Protein AF-A0A834F1D0-F1 (afdb_monomer_lite)

Radius of gyration: 30.93 Å; chains: 1; bounding box: 62×15×100 Å

Secondary structure (DSSP, 8-state):
-HHHHHHHHHHHHHHHHHHHHHHHHHHHHHHHHHHHHHHHHHHHHTS-GGG--HHHHHHHHHHHHHHHHHHHHHHHHHHHHHHHHHHHHHHHHHHHHHHHHHHHHHHHHHHHHHHHHHHHHTTS--

Sequence (126 aa):
MVEWFSLIRNKQVAMRRESELVYIGRTQDLEEQQPSVEQQLRRLMDKPEHLKTEGDRKKEAELMEKLLEIINDRNAIVEGLDEDRLREEEEDEKLNKMMMDFNVKKDKAKKKSRSRLFSWGNKKEG

Organism: Oryzias melastigma (NCBI:txid30732)

pLDDT: mean 90.58, std 11.65, range [42.84, 98.44]

Structure (mmCIF, N/CA/C/O backbone):
data_AF-A0A834F1D0-F1
#
_entry.id   AF-A0A834F1D0-F1
#
loop_
_atom_site.group_PDB
_atom_site.id
_atom_site.type_symbol
_atom_site.label_atom_id
_atom_site.label_alt_id
_atom_site.label_comp_id
_atom_site.label_asym_id
_atom_site.label_entity_id
_atom_site.label_seq_id
_atom_site.pdbx_PDB_ins_code
_atom_site.Cartn_x
_atom_site.Cartn_y
_atom_site.Cartn_z
_atom_site.occupancy
_atom_site.B_iso_or_equiv
_atom_site.auth_seq_id
_atom_site.auth_comp_id
_atom_site.auth_asym_id
_atom_site.auth_atom_id
_atom_site.pdbx_PDB_model_num
ATOM 1 N N . MET A 1 1 ? 25.438 1.904 -26.995 1.00 73.12 1 MET A N 1
ATOM 2 C CA . MET A 1 1 ? 23.971 1.941 -27.204 1.00 73.12 1 MET A CA 1
ATOM 3 C C . MET A 1 1 ? 23.296 0.646 -26.768 1.00 73.12 1 MET A C 1
ATOM 5 O O . MET A 1 1 ? 22.389 0.749 -25.966 1.00 73.12 1 MET A O 1
ATOM 9 N N . VAL A 1 2 ? 23.752 -0.548 -27.181 1.00 78.94 2 VAL A N 1
ATOM 10 C CA . VAL A 1 2 ? 23.264 -1.819 -26.584 1.00 78.94 2 VAL A CA 1
ATOM 11 C C . VAL A 1 2 ? 23.518 -1.847 -25.068 1.00 78.94 2 VAL A C 1
ATOM 13 O O . VAL A 1 2 ? 22.572 -1.988 -24.311 1.00 78.94 2 VAL A O 1
ATOM 16 N N . GLU A 1 3 ? 24.740 -1.522 -24.634 1.00 86.75 3 GLU A N 1
ATOM 17 C CA . GLU A 1 3 ? 25.080 -1.335 -23.207 1.00 86.75 3 GLU A CA 1
ATOM 18 C C . GLU A 1 3 ? 24.206 -0.306 -22.477 1.00 86.75 3 GLU A C 1
ATOM 20 O O . GLU A 1 3 ? 23.936 -0.433 -21.291 1.00 86.75 3 GLU A O 1
ATOM 25 N N . TRP A 1 4 ? 23.736 0.721 -23.189 1.00 89.00 4 TRP A N 1
ATOM 26 C CA . TRP A 1 4 ? 22.892 1.760 -22.599 1.00 89.00 4 TRP A CA 1
ATOM 27 C C . TRP A 1 4 ? 21.462 1.255 -22.362 1.00 89.00 4 TRP A C 1
ATOM 29 O O . TRP A 1 4 ? 20.905 1.514 -21.301 1.00 89.00 4 TRP A O 1
ATOM 39 N N . PHE A 1 5 ? 20.897 0.473 -23.292 1.00 87.62 5 PHE A N 1
ATOM 40 C CA . PHE A 1 5 ? 19.611 -0.205 -23.082 1.00 87.62 5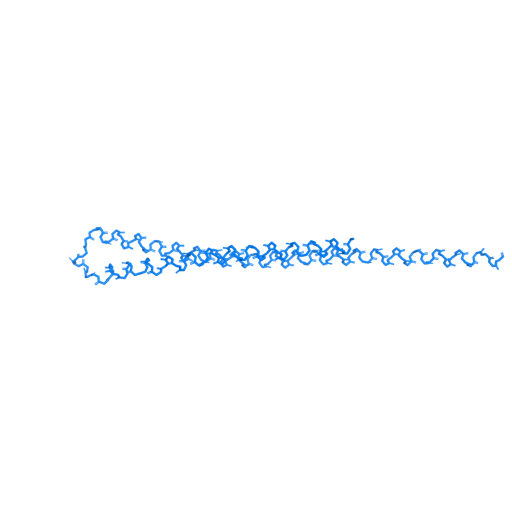 PHE A CA 1
ATOM 41 C C . PHE A 1 5 ? 19.688 -1.220 -21.935 1.00 87.62 5 PHE A C 1
ATOM 43 O O . PHE A 1 5 ? 18.784 -1.264 -21.104 1.00 87.62 5 PHE A O 1
ATOM 50 N N . SER A 1 6 ? 20.780 -1.987 -21.851 1.00 90.19 6 SER A N 1
ATOM 51 C CA . SER A 1 6 ? 21.021 -2.903 -20.730 1.00 90.19 6 SER A CA 1
ATOM 52 C C . SER A 1 6 ? 21.108 -2.155 -19.398 1.00 90.19 6 SER A C 1
ATOM 54 O O . SER A 1 6 ? 20.501 -2.574 -18.418 1.00 90.19 6 SER A O 1
ATOM 56 N N . LEU A 1 7 ? 21.802 -1.012 -19.364 1.00 94.56 7 LEU A N 1
ATOM 57 C CA . LEU A 1 7 ? 21.900 -0.179 -18.166 1.00 94.56 7 LEU A CA 1
ATOM 58 C C . LEU A 1 7 ? 20.537 0.374 -17.731 1.00 94.56 7 LEU A C 1
ATOM 60 O O . LEU A 1 7 ? 20.225 0.340 -16.544 1.00 94.56 7 LEU A O 1
ATOM 64 N N . ILE A 1 8 ? 19.720 0.858 -18.673 1.00 92.50 8 ILE A N 1
ATOM 65 C CA . ILE A 1 8 ? 18.362 1.336 -18.373 1.00 92.50 8 ILE A CA 1
ATOM 66 C C . ILE A 1 8 ? 17.511 0.215 -17.795 1.00 92.50 8 ILE A C 1
ATOM 68 O O . ILE A 1 8 ? 16.894 0.418 -16.754 1.00 92.50 8 ILE A O 1
ATOM 72 N N . ARG A 1 9 ? 17.531 -0.968 -18.417 1.00 91.69 9 ARG A N 1
ATOM 73 C CA . ARG A 1 9 ? 16.795 -2.130 -17.914 1.00 91.69 9 ARG A CA 1
ATOM 74 C C . ARG A 1 9 ? 17.228 -2.489 -16.496 1.00 91.69 9 ARG A C 1
ATOM 76 O O . ARG A 1 9 ? 16.383 -2.660 -15.629 1.00 91.69 9 ARG A O 1
ATOM 83 N N . ASN A 1 10 ? 18.534 -2.553 -16.242 1.00 95.38 10 ASN A N 1
ATOM 84 C CA . ASN A 1 10 ? 19.056 -2.859 -14.910 1.00 95.38 10 ASN A CA 1
ATOM 85 C C . ASN A 1 10 ? 18.627 -1.808 -13.879 1.00 95.38 10 ASN A C 1
ATOM 87 O O . ASN A 1 10 ? 18.253 -2.163 -12.764 1.00 95.38 10 ASN A O 1
ATOM 91 N N . LYS A 1 11 ? 18.635 -0.522 -14.259 1.00 96.38 11 LYS A N 1
ATOM 92 C CA . LYS A 1 11 ? 18.126 0.556 -13.407 1.00 96.38 11 LYS A CA 1
ATOM 93 C C . LYS A 1 11 ? 16.635 0.375 -13.115 1.00 96.38 11 LYS A C 1
ATOM 95 O O . LYS A 1 11 ? 16.249 0.497 -11.962 1.00 96.38 11 LYS A O 1
ATOM 100 N N . GLN A 1 12 ? 15.812 0.088 -14.124 1.00 94.94 12 GLN A N 1
ATOM 101 C CA . GLN A 1 12 ? 14.375 -0.132 -13.936 1.00 94.94 12 GLN A CA 1
ATOM 102 C C . GLN A 1 12 ? 14.119 -1.310 -12.996 1.00 94.94 12 GLN A C 1
ATOM 104 O O . GLN A 1 12 ? 13.403 -1.142 -12.022 1.00 94.94 12 GLN A O 1
ATOM 109 N N . VAL A 1 13 ? 14.780 -2.452 -13.202 1.00 96.06 13 VAL A N 1
ATOM 110 C CA . VAL A 1 13 ? 14.658 -3.618 -12.308 1.00 96.06 13 VAL A CA 1
ATOM 111 C C . VAL A 1 13 ? 15.034 -3.269 -10.865 1.00 96.06 13 VAL A C 1
ATOM 113 O O . VAL A 1 13 ? 14.327 -3.658 -9.940 1.00 96.06 13 VAL A O 1
ATOM 116 N N . ALA A 1 14 ? 16.118 -2.517 -10.658 1.00 97.56 14 ALA A N 1
ATOM 117 C CA . ALA A 1 14 ? 16.526 -2.098 -9.319 1.00 97.56 14 ALA A CA 1
ATOM 118 C C . ALA A 1 14 ? 15.488 -1.177 -8.653 1.00 97.56 14 ALA A C 1
ATOM 120 O O . ALA A 1 14 ? 15.157 -1.388 -7.492 1.00 97.56 14 ALA A O 1
ATOM 121 N N . MET A 1 15 ? 14.949 -0.206 -9.396 1.00 96.44 15 MET A N 1
ATOM 122 C CA . MET A 1 15 ? 13.903 0.701 -8.907 1.00 96.44 15 MET A CA 1
ATOM 123 C C . MET A 1 15 ? 12.617 -0.055 -8.549 1.00 96.44 15 MET A C 1
ATOM 125 O O . MET A 1 15 ? 12.059 0.175 -7.484 1.00 96.44 15 MET A O 1
ATOM 129 N N . ARG A 1 16 ? 12.176 -0.995 -9.397 1.00 96.62 16 ARG A N 1
ATOM 130 C CA . ARG A 1 16 ? 11.000 -1.845 -9.129 1.00 96.62 16 ARG A CA 1
ATOM 131 C C . ARG A 1 16 ? 11.193 -2.641 -7.846 1.00 96.62 16 ARG A C 1
ATOM 133 O O . ARG A 1 16 ? 10.339 -2.643 -6.969 1.00 96.62 16 ARG A O 1
ATOM 140 N N . ARG A 1 17 ? 12.379 -3.239 -7.690 1.00 97.25 17 ARG A N 1
ATOM 141 C CA . ARG A 1 17 ? 12.718 -3.989 -6.482 1.00 97.25 17 ARG A CA 1
ATOM 142 C C . ARG A 1 17 ? 12.725 -3.115 -5.230 1.00 97.25 17 ARG A C 1
ATOM 144 O O . ARG A 1 17 ? 12.306 -3.573 -4.174 1.00 97.25 17 ARG A O 1
ATOM 151 N N . GLU A 1 18 ? 13.217 -1.885 -5.326 1.00 97.25 18 GLU A N 1
ATOM 152 C CA . GLU A 1 18 ? 13.161 -0.922 -4.225 1.00 97.25 18 GLU A CA 1
ATOM 153 C C . GLU A 1 18 ? 11.708 -0.607 -3.841 1.00 97.25 18 GLU A C 1
ATOM 155 O O . GLU A 1 18 ? 11.357 -0.720 -2.668 1.00 97.25 18 GLU A O 1
ATOM 160 N N . SER A 1 19 ? 10.844 -0.315 -4.818 1.00 96.06 19 SER A N 1
ATOM 161 C CA . SER A 1 19 ? 9.412 -0.075 -4.596 1.00 96.06 19 SER A CA 1
ATOM 162 C C . SER A 1 19 ? 8.698 -1.276 -3.964 1.00 96.06 19 SER A C 1
ATOM 164 O O . SER A 1 19 ? 7.990 -1.109 -2.972 1.00 96.06 19 SER A O 1
ATOM 166 N N . GLU A 1 20 ? 8.939 -2.496 -4.459 1.00 96.25 20 GLU A N 1
ATOM 167 C CA . GLU A 1 20 ? 8.417 -3.734 -3.859 1.00 96.25 20 GLU A CA 1
ATOM 168 C C . GLU A 1 20 ? 8.813 -3.861 -2.383 1.00 96.25 20 GLU A C 1
ATOM 170 O O . GLU A 1 20 ? 7.987 -4.196 -1.535 1.00 96.25 20 GLU A O 1
ATOM 175 N N . LEU A 1 21 ? 10.082 -3.589 -2.058 1.00 98.06 21 LEU A N 1
ATOM 176 C CA . LEU A 1 21 ? 10.577 -3.668 -0.684 1.00 98.06 21 LEU A CA 1
ATOM 177 C C . LEU A 1 21 ? 9.911 -2.631 0.225 1.00 98.06 21 LEU A C 1
ATOM 179 O O . LEU A 1 21 ? 9.619 -2.947 1.378 1.00 98.06 21 LEU A O 1
ATOM 183 N N . VAL A 1 22 ? 9.628 -1.429 -0.284 1.00 97.62 22 VAL A N 1
ATOM 184 C CA . VAL A 1 22 ? 8.876 -0.404 0.456 1.00 97.62 22 VAL A CA 1
ATOM 185 C C . VAL A 1 22 ? 7.455 -0.886 0.758 1.00 97.62 22 VAL A C 1
ATOM 187 O O . VAL A 1 22 ? 7.009 -0.779 1.901 1.00 97.62 22 VAL A O 1
ATOM 190 N N . TYR A 1 23 ? 6.758 -1.467 -0.223 1.00 97.75 23 TYR A N 1
ATOM 191 C CA . TYR A 1 23 ? 5.418 -2.023 -0.008 1.00 97.75 23 TYR A CA 1
ATOM 192 C C . TYR A 1 23 ? 5.413 -3.187 0.987 1.00 97.75 23 TYR A C 1
ATOM 194 O O . TYR A 1 23 ? 4.530 -3.254 1.846 1.00 97.75 23 TYR A O 1
ATOM 202 N N . ILE A 1 24 ? 6.408 -4.076 0.918 1.00 97.88 24 ILE A N 1
ATOM 203 C CA . ILE A 1 24 ? 6.573 -5.169 1.884 1.00 97.88 24 ILE A CA 1
ATOM 204 C C . ILE A 1 24 ? 6.774 -4.611 3.293 1.00 97.88 24 ILE A C 1
ATOM 206 O O . ILE A 1 24 ? 6.079 -5.047 4.207 1.00 97.88 24 ILE A O 1
ATOM 210 N N . GLY A 1 25 ? 7.669 -3.633 3.467 1.00 98.19 25 GLY A N 1
ATOM 211 C CA . GLY A 1 25 ? 7.903 -3.001 4.768 1.00 98.19 25 GLY A CA 1
ATOM 212 C C . GLY A 1 25 ? 6.627 -2.383 5.339 1.00 98.19 25 GLY A C 1
ATOM 213 O O . GLY A 1 25 ? 6.238 -2.694 6.460 1.00 98.19 25 GLY A O 1
ATOM 214 N N . ARG A 1 26 ? 5.893 -1.611 4.527 1.00 97.88 26 ARG A N 1
ATOM 215 C CA . ARG A 1 26 ? 4.615 -1.020 4.954 1.00 97.88 26 ARG A CA 1
ATOM 216 C C . ARG A 1 26 ? 3.572 -2.084 5.315 1.00 97.88 26 ARG A C 1
ATOM 218 O O . ARG A 1 26 ? 2.826 -1.911 6.273 1.00 97.88 26 ARG A O 1
ATOM 225 N N . THR A 1 27 ? 3.516 -3.185 4.568 1.00 98.06 27 THR A N 1
ATOM 226 C CA . THR A 1 27 ? 2.598 -4.296 4.860 1.00 98.06 27 THR A CA 1
ATOM 227 C C . THR A 1 27 ? 2.951 -4.968 6.185 1.00 98.06 27 THR A C 1
ATOM 229 O O . THR A 1 27 ? 2.054 -5.228 6.982 1.00 98.06 27 THR A O 1
ATOM 232 N N . GLN A 1 28 ? 4.241 -5.188 6.456 1.00 98.25 28 GLN A N 1
ATOM 233 C CA . GLN A 1 28 ? 4.720 -5.734 7.729 1.00 98.25 28 GLN A CA 1
ATOM 234 C C . GLN A 1 28 ? 4.357 -4.825 8.908 1.00 98.25 28 GLN A C 1
ATOM 236 O O . GLN A 1 28 ? 3.831 -5.318 9.902 1.00 98.25 28 GLN A O 1
ATOM 241 N N . ASP A 1 29 ? 4.542 -3.509 8.774 1.00 98.19 29 ASP A N 1
ATOM 242 C CA . ASP A 1 29 ? 4.175 -2.543 9.817 1.00 98.19 29 ASP A CA 1
ATOM 243 C C . ASP A 1 29 ? 2.670 -2.589 10.143 1.00 98.19 29 ASP A C 1
ATOM 245 O O . ASP A 1 29 ? 2.262 -2.469 11.302 1.00 98.19 29 ASP A O 1
ATOM 249 N N . LEU A 1 30 ? 1.822 -2.761 9.124 1.00 98.38 30 LEU A N 1
ATOM 250 C CA . LEU A 1 30 ? 0.370 -2.887 9.281 1.00 98.38 30 LEU A CA 1
ATOM 251 C C . LEU A 1 30 ? -0.015 -4.226 9.930 1.00 98.38 30 LEU A C 1
ATOM 253 O O . LEU A 1 30 ? -0.844 -4.263 10.843 1.00 98.38 30 LEU A O 1
ATOM 257 N N . GLU A 1 31 ? 0.611 -5.320 9.494 1.00 97.12 31 GLU A N 1
ATOM 258 C CA . GLU A 1 31 ? 0.409 -6.665 10.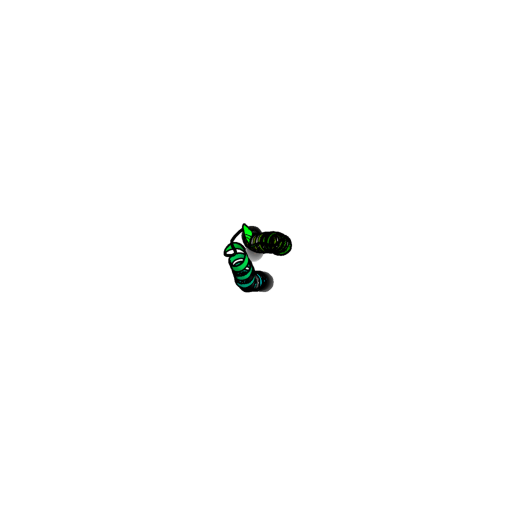044 1.00 97.12 31 GLU A CA 1
ATOM 259 C C . GLU A 1 31 ? 0.904 -6.795 11.489 1.00 97.12 31 GLU A C 1
ATOM 261 O O . GLU A 1 31 ? 0.317 -7.547 12.261 1.00 97.12 31 GLU A O 1
ATOM 266 N N . GLU A 1 32 ? 1.926 -6.041 11.896 1.00 97.81 32 GLU A N 1
ATOM 267 C CA . GLU A 1 32 ? 2.387 -5.991 13.287 1.00 97.81 32 GLU A CA 1
ATOM 268 C C . GLU A 1 32 ? 1.419 -5.201 14.186 1.00 97.81 32 GLU A C 1
ATOM 270 O O . GLU A 1 32 ? 1.182 -5.562 15.343 1.00 97.81 32 GLU A O 1
ATOM 275 N N . GLN A 1 33 ? 0.797 -4.143 13.656 1.00 97.38 33 GLN A N 1
ATOM 276 C CA . GLN A 1 33 ? -0.183 -3.341 14.394 1.00 97.38 33 GLN A CA 1
ATOM 277 C C . GLN A 1 33 ? -1.521 -4.064 14.595 1.00 97.38 33 GLN A C 1
ATOM 279 O O . GLN A 1 33 ? -2.148 -3.915 15.653 1.00 97.38 33 GLN A O 1
ATOM 284 N N . GLN A 1 34 ? -1.962 -4.839 13.601 1.00 98.12 34 GLN A N 1
ATOM 285 C CA . GLN A 1 34 ? -3.285 -5.464 13.565 1.00 98.12 34 GLN A CA 1
ATOM 286 C C . GLN A 1 34 ? -3.591 -6.339 14.807 1.00 98.12 34 GLN A C 1
ATOM 288 O O . GLN A 1 34 ? -4.618 -6.090 15.445 1.00 98.12 34 GLN A O 1
ATOM 293 N N . PRO A 1 35 ? -2.719 -7.269 15.258 1.00 98.06 35 PRO A N 1
ATOM 294 C CA . PRO A 1 35 ? -2.982 -8.112 16.427 1.00 98.06 35 PRO A CA 1
ATOM 295 C C . PRO A 1 35 ? -3.220 -7.325 17.717 1.00 98.06 35 PRO A C 1
ATOM 297 O O . PRO A 1 35 ? -4.052 -7.711 18.537 1.00 98.06 35 PRO A O 1
ATOM 300 N N . SER A 1 36 ? -2.509 -6.209 17.909 1.00 97.75 36 SER A N 1
ATOM 301 C CA . SER A 1 36 ? -2.673 -5.362 19.096 1.00 97.75 36 SER A CA 1
ATOM 302 C C . SER A 1 36 ? -4.040 -4.676 19.114 1.00 97.75 36 SER A C 1
ATOM 304 O O . SER A 1 36 ? -4.693 -4.617 20.161 1.00 97.75 36 SER A O 1
ATOM 306 N N . VAL A 1 37 ? -4.499 -4.192 17.955 1.00 98.31 37 VAL A N 1
ATOM 307 C CA . VAL A 1 37 ? -5.825 -3.578 17.793 1.00 98.31 37 VAL A CA 1
ATOM 308 C C . VAL A 1 37 ? -6.920 -4.625 17.991 1.00 98.31 37 VAL A C 1
ATOM 310 O O . VAL A 1 37 ? -7.823 -4.420 18.804 1.00 98.31 37 VAL A O 1
ATOM 313 N N . GLU A 1 38 ? -6.802 -5.778 17.332 1.00 98.19 38 GLU A N 1
ATOM 314 C CA . GLU A 1 38 ? -7.764 -6.880 17.439 1.00 98.19 38 GLU A CA 1
ATOM 315 C C . GLU A 1 38 ? -7.865 -7.431 18.863 1.00 98.19 38 GLU A C 1
ATOM 317 O O . GLU A 1 38 ? -8.965 -7.687 19.355 1.00 98.19 38 GLU A O 1
ATOM 322 N N . GLN A 1 39 ? -6.737 -7.591 19.563 1.00 98.25 39 GLN A N 1
ATOM 323 C CA . GLN A 1 39 ? -6.741 -8.088 20.935 1.00 98.25 39 GLN A CA 1
ATOM 324 C C . GLN A 1 39 ? -7.430 -7.104 21.888 1.00 98.25 39 GLN A C 1
ATOM 326 O O . GLN A 1 39 ? -8.186 -7.527 22.764 1.00 98.25 39 GLN A O 1
ATOM 331 N N . GLN A 1 40 ? -7.182 -5.800 21.738 1.00 97.81 40 GLN A N 1
ATOM 332 C CA . GLN A 1 40 ? -7.863 -4.777 22.535 1.00 97.81 40 GLN A CA 1
ATOM 333 C C . GLN A 1 40 ? -9.364 -4.750 22.244 1.00 97.81 40 GLN A C 1
ATOM 335 O O . GLN A 1 40 ? -10.161 -4.717 23.182 1.00 97.81 40 GLN A O 1
ATOM 340 N N . LEU A 1 41 ? -9.742 -4.827 20.966 1.00 98.12 41 LEU A N 1
ATOM 341 C CA . LEU A 1 41 ? -11.138 -4.861 20.547 1.00 98.12 41 LEU A CA 1
ATOM 342 C C . LEU A 1 41 ? -11.853 -6.089 21.123 1.00 98.12 41 LEU A C 1
ATOM 344 O O . LEU A 1 41 ? -12.904 -5.949 21.743 1.00 98.12 41 LEU A O 1
ATOM 348 N N . ARG A 1 42 ? -11.242 -7.277 21.025 1.00 98.00 42 ARG A N 1
ATOM 349 C CA . ARG A 1 42 ? -11.805 -8.522 21.567 1.00 98.00 42 ARG A CA 1
ATOM 350 C C . ARG A 1 42 ? -12.043 -8.439 23.075 1.00 98.00 42 ARG A C 1
ATOM 352 O O . ARG A 1 42 ? -13.116 -8.804 23.531 1.00 98.00 42 ARG A O 1
ATOM 359 N N . ARG A 1 43 ? -11.100 -7.876 23.843 1.00 96.94 43 ARG A N 1
ATOM 360 C CA . ARG A 1 43 ? -11.273 -7.671 25.297 1.00 96.94 43 ARG A CA 1
ATOM 361 C C . ARG A 1 43 ? -12.482 -6.793 25.631 1.00 96.94 43 ARG A C 1
ATOM 363 O O . ARG A 1 43 ? -13.140 -7.039 26.638 1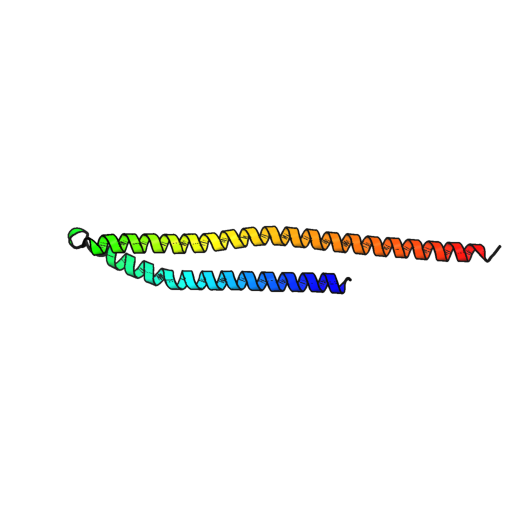.00 96.94 43 ARG A O 1
ATOM 370 N N . LEU A 1 44 ? -12.752 -5.763 24.826 1.00 96.94 44 LEU A N 1
ATOM 371 C CA . LEU A 1 44 ? -13.928 -4.909 25.009 1.00 96.94 44 LEU A CA 1
ATOM 372 C C . LEU A 1 44 ? -15.209 -5.636 24.603 1.00 96.94 44 LEU A C 1
ATOM 374 O O . LEU A 1 44 ? -16.189 -5.571 25.336 1.00 96.94 44 LEU A O 1
ATOM 378 N N . MET A 1 45 ? -15.192 -6.370 23.490 1.00 95.25 45 MET A N 1
ATOM 379 C CA . MET A 1 45 ? -16.342 -7.145 23.017 1.00 95.25 45 MET A CA 1
ATOM 380 C C . MET A 1 45 ? -16.728 -8.292 23.961 1.00 95.25 45 MET A C 1
ATOM 382 O O . MET A 1 45 ? -17.912 -8.572 24.116 1.00 95.25 45 MET A O 1
ATOM 386 N N . ASP A 1 46 ? -15.756 -8.912 24.636 1.00 96.94 46 ASP A N 1
ATOM 387 C CA . ASP A 1 46 ? -15.992 -9.975 25.624 1.00 96.94 46 ASP A CA 1
ATOM 388 C C . ASP A 1 46 ? -16.669 -9.449 26.908 1.00 96.94 46 ASP A C 1
ATOM 390 O O . ASP A 1 46 ? -17.201 -10.224 27.709 1.00 96.94 46 ASP A O 1
ATOM 394 N N . LYS A 1 47 ? -16.670 -8.126 27.131 1.00 96.00 47 LYS A N 1
ATOM 395 C CA . LYS A 1 47 ? -17.326 -7.500 28.282 1.00 96.00 47 LYS A CA 1
ATOM 396 C C . LYS A 1 47 ? -18.849 -7.459 28.065 1.00 96.00 47 LYS A C 1
ATOM 398 O O . LYS A 1 47 ? -19.299 -6.865 27.087 1.00 96.00 47 LYS A O 1
ATOM 403 N N . PRO A 1 48 ? -19.671 -7.998 28.988 1.00 96.56 48 PRO A N 1
ATOM 404 C CA . PRO A 1 48 ? -21.128 -7.949 28.868 1.00 96.56 48 PRO A CA 1
ATOM 405 C C . PRO A 1 48 ? -21.669 -6.521 28.723 1.00 96.56 48 PRO A C 1
ATOM 407 O O . PRO A 1 48 ? -21.229 -5.618 29.434 1.00 96.56 48 PRO A O 1
ATOM 410 N N . GLU A 1 49 ? -22.683 -6.322 27.876 1.00 94.44 49 GLU A N 1
ATOM 411 C CA . GLU A 1 49 ? -23.153 -4.972 27.514 1.00 94.44 49 GLU A CA 1
ATOM 412 C C . GLU A 1 49 ? -23.640 -4.120 28.687 1.00 94.44 49 GLU A C 1
ATOM 414 O O . GLU A 1 49 ? -23.380 -2.919 28.749 1.00 94.44 49 GLU A O 1
ATOM 419 N N . HIS A 1 50 ? -24.287 -4.749 29.667 1.00 95.00 50 HIS A N 1
ATOM 420 C CA . HIS A 1 50 ? -24.749 -4.074 30.881 1.00 95.00 50 HIS A CA 1
ATOM 421 C C . HIS A 1 50 ? -23.598 -3.600 31.787 1.00 95.00 50 HIS A C 1
ATOM 423 O O . HIS A 1 50 ? -23.819 -2.776 32.670 1.00 95.00 50 HIS A O 1
ATOM 429 N N . LEU A 1 51 ? -22.377 -4.106 31.578 1.00 96.62 51 LEU A N 1
ATOM 430 C CA . LEU A 1 51 ? -21.167 -3.685 32.285 1.00 96.62 51 LEU A CA 1
ATOM 431 C C . LEU A 1 51 ? -20.331 -2.688 31.469 1.00 96.62 51 LEU A C 1
ATOM 433 O O . LEU A 1 51 ? -19.389 -2.107 32.017 1.00 96.62 51 LEU A O 1
ATOM 437 N N . LYS A 1 52 ? -20.628 -2.490 30.176 1.00 97.12 52 LYS A N 1
ATOM 438 C CA . LYS A 1 52 ? -19.892 -1.547 29.326 1.00 97.12 52 LYS A CA 1
ATOM 439 C C . LYS A 1 52 ? -20.227 -0.104 29.690 1.00 97.12 52 LYS A C 1
ATOM 441 O O . LYS A 1 52 ? -21.387 0.322 29.707 1.00 97.12 52 LYS A O 1
ATOM 446 N N . THR A 1 53 ? -19.174 0.663 29.931 1.00 97.50 53 THR A N 1
ATOM 447 C CA . THR A 1 53 ? -19.238 2.112 30.096 1.00 97.50 53 THR A CA 1
ATOM 448 C C . THR A 1 53 ? -19.391 2.794 28.735 1.00 97.50 53 THR A C 1
ATOM 450 O O . THR A 1 53 ? -19.187 2.188 27.682 1.00 97.50 53 THR A O 1
ATOM 453 N N . GLU A 1 54 ? -19.746 4.078 28.732 1.00 96.88 54 GLU A N 1
ATOM 454 C CA . GLU A 1 54 ? -19.723 4.883 27.504 1.00 96.88 54 GLU A CA 1
ATOM 455 C C . GLU A 1 54 ? -18.308 4.973 26.907 1.00 96.88 54 GLU A C 1
ATOM 457 O O . GLU A 1 54 ? -18.145 4.895 25.692 1.00 96.88 54 GLU A O 1
ATOM 462 N N . GLY A 1 55 ? -17.281 5.038 27.763 1.00 97.69 55 GLY A N 1
ATOM 463 C CA . GLY A 1 55 ? -15.881 5.002 27.342 1.00 97.69 55 GLY A CA 1
ATOM 464 C C . GLY A 1 55 ? -15.505 3.697 26.639 1.00 97.69 55 GLY A C 1
ATOM 465 O O . GLY A 1 55 ? -14.833 3.745 25.613 1.00 97.69 55 GLY A O 1
ATOM 466 N N . ASP A 1 56 ? -15.993 2.552 27.130 1.00 97.62 56 ASP A N 1
ATOM 467 C CA . ASP A 1 56 ? -15.769 1.250 26.483 1.00 97.62 56 ASP A CA 1
ATOM 468 C C . ASP A 1 56 ? -16.371 1.230 25.073 1.00 97.62 56 ASP A C 1
ATOM 470 O O . ASP A 1 56 ? -15.689 0.861 24.122 1.00 97.62 56 ASP A O 1
ATOM 474 N N . ARG A 1 57 ? -17.620 1.696 24.926 1.00 97.12 57 ARG A N 1
ATOM 475 C CA . ARG A 1 57 ? -18.312 1.772 23.626 1.00 97.12 57 ARG A CA 1
ATOM 476 C C . ARG A 1 57 ? -17.601 2.701 22.647 1.00 97.12 57 ARG A C 1
ATOM 478 O O . ARG A 1 57 ? -17.434 2.356 21.480 1.00 97.12 57 ARG A O 1
ATOM 485 N N . LYS A 1 58 ? -17.151 3.866 23.120 1.00 98.06 58 LYS A N 1
ATOM 486 C CA . LYS A 1 58 ? -16.364 4.790 22.300 1.00 98.06 58 LYS A CA 1
ATOM 487 C C . LYS A 1 58 ? -15.052 4.142 21.859 1.00 98.06 58 LYS A C 1
ATOM 489 O O . LYS A 1 58 ? -14.695 4.222 20.688 1.00 98.06 58 LYS A O 1
ATOM 494 N N . LYS A 1 59 ? -14.356 3.468 22.779 1.00 98.12 59 LYS A N 1
ATOM 495 C CA . LYS A 1 59 ? -13.077 2.833 22.468 1.00 98.12 59 LYS A CA 1
ATOM 496 C C . LYS A 1 59 ? -13.223 1.665 21.494 1.00 98.12 59 LYS A C 1
ATOM 498 O O . LYS A 1 59 ? -12.366 1.484 20.637 1.00 98.12 59 LYS A O 1
ATOM 503 N N . GLU A 1 60 ? -14.306 0.904 21.611 1.00 97.81 60 GLU A N 1
ATOM 504 C CA . GLU A 1 60 ? -14.670 -0.160 20.675 1.00 97.81 60 GLU A CA 1
ATOM 505 C C . GLU A 1 60 ? -14.854 0.391 19.254 1.00 97.81 60 GLU A C 1
ATOM 507 O O . GLU A 1 60 ? -14.261 -0.141 18.317 1.00 97.81 60 GLU A O 1
ATOM 512 N N . ALA A 1 61 ? -15.580 1.506 19.101 1.00 97.75 61 ALA A N 1
ATOM 513 C CA . ALA A 1 61 ? -15.756 2.171 17.809 1.00 97.75 61 ALA A CA 1
ATOM 514 C C . ALA A 1 61 ? -14.425 2.670 17.215 1.00 97.75 61 ALA A C 1
ATOM 516 O O . ALA A 1 61 ? -14.144 2.401 16.051 1.00 97.75 61 ALA A O 1
ATOM 517 N N . GLU A 1 62 ? -13.576 3.320 18.021 1.00 98.38 62 GLU A N 1
ATOM 518 C CA . GLU A 1 62 ? -12.244 3.780 17.588 1.00 98.38 62 GLU A CA 1
ATOM 519 C C . GLU A 1 62 ? -11.344 2.620 17.130 1.00 98.38 62 G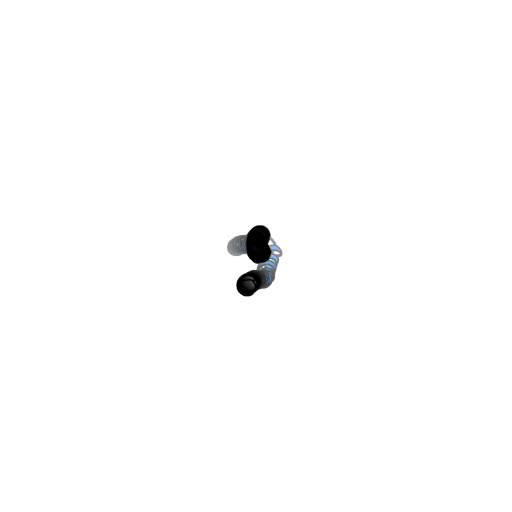LU A C 1
ATOM 521 O O . GLU A 1 62 ? -10.622 2.729 16.141 1.00 98.38 62 GLU A O 1
ATOM 526 N N . LEU A 1 63 ? -11.351 1.500 17.860 1.00 98.44 63 LEU A N 1
ATOM 527 C CA . LEU A 1 63 ? -10.549 0.324 17.510 1.00 98.44 63 LEU A CA 1
ATOM 528 C C . LEU A 1 63 ? -11.078 -0.370 16.252 1.00 98.44 63 LEU A C 1
ATOM 530 O O . LEU A 1 63 ? -10.276 -0.848 15.452 1.00 98.44 63 LEU A O 1
ATOM 534 N N . MET A 1 64 ? -12.399 -0.405 16.063 1.00 98.06 64 MET A N 1
ATOM 535 C CA . MET A 1 64 ? -13.014 -0.924 14.842 1.00 98.06 64 MET A CA 1
ATOM 536 C C . MET A 1 64 ? -12.639 -0.069 13.628 1.00 98.06 64 MET A C 1
ATOM 538 O O . MET A 1 64 ? -12.232 -0.608 12.602 1.00 98.06 64 MET A O 1
ATOM 542 N N . GLU A 1 65 ? -12.729 1.256 13.750 1.00 98.44 65 GLU A N 1
ATOM 543 C CA . GLU A 1 65 ? -12.325 2.188 12.693 1.00 98.44 65 GLU A CA 1
ATOM 544 C C . GLU A 1 65 ? -10.845 2.018 12.341 1.00 98.44 65 GLU A C 1
ATOM 546 O O . GLU A 1 65 ? -10.508 1.861 11.170 1.00 98.44 65 GLU A O 1
ATOM 551 N N . LYS A 1 66 ? -9.971 1.918 13.349 1.00 98.25 66 LYS A N 1
ATOM 552 C CA . LYS A 1 66 ? -8.545 1.652 13.130 1.00 98.25 66 LYS A CA 1
ATOM 553 C C . LYS A 1 66 ? -8.289 0.308 12.439 1.00 98.25 66 LYS A C 1
ATOM 555 O O . LYS A 1 66 ? -7.395 0.206 11.604 1.00 98.25 66 LYS A O 1
ATOM 560 N N . LEU A 1 67 ? -9.038 -0.742 12.781 1.00 98.25 67 LEU A N 1
ATOM 561 C CA . LEU A 1 67 ? -8.907 -2.037 12.107 1.00 98.25 67 LEU A CA 1
ATOM 562 C C . LEU A 1 67 ? -9.314 -1.937 10.629 1.00 98.25 67 LEU A C 1
ATOM 564 O O . LEU A 1 67 ? -8.629 -2.492 9.772 1.00 98.25 67 LEU A O 1
ATOM 568 N N . LEU A 1 68 ? -10.390 -1.206 10.325 1.00 98.31 68 LEU A N 1
ATOM 569 C CA . LEU A 1 68 ? -10.805 -0.938 8.946 1.00 98.31 68 LEU A CA 1
ATOM 570 C C . LEU A 1 68 ? -9.758 -0.122 8.183 1.00 98.31 68 LEU A C 1
ATOM 572 O O . LEU A 1 68 ? -9.475 -0.444 7.034 1.00 98.31 68 LEU A O 1
ATOM 576 N N . GLU A 1 69 ? -9.160 0.888 8.813 1.00 98.38 69 GLU A N 1
ATOM 577 C CA . GLU A 1 69 ? -8.058 1.666 8.238 1.00 98.38 69 GLU A CA 1
ATOM 578 C C . GLU A 1 69 ? -6.878 0.759 7.868 1.00 98.38 69 GLU A C 1
ATOM 580 O O . GLU A 1 69 ? -6.433 0.789 6.727 1.00 98.38 69 GLU A O 1
ATOM 585 N N . ILE A 1 70 ? -6.442 -0.125 8.774 1.00 98.31 70 ILE A N 1
ATOM 586 C CA . ILE A 1 70 ? -5.360 -1.087 8.503 1.00 98.31 70 ILE A CA 1
ATOM 587 C C . ILE A 1 70 ? -5.694 -1.983 7.303 1.00 98.31 70 ILE A C 1
ATOM 589 O O . ILE A 1 70 ? -4.844 -2.214 6.442 1.00 98.31 70 ILE A O 1
ATOM 593 N N . ILE A 1 71 ? -6.924 -2.499 7.235 1.00 97.69 71 ILE A N 1
ATOM 594 C CA . ILE A 1 71 ? -7.366 -3.356 6.127 1.00 97.69 71 ILE A CA 1
ATOM 595 C C . ILE A 1 71 ? -7.381 -2.573 4.808 1.00 97.69 71 ILE A C 1
ATOM 597 O O . ILE A 1 71 ? -6.893 -3.074 3.797 1.00 97.69 71 ILE A O 1
ATOM 601 N N . ASN A 1 72 ? -7.901 -1.346 4.815 1.00 98.25 72 ASN A N 1
ATOM 602 C CA . ASN A 1 72 ? -7.950 -0.491 3.631 1.00 98.25 72 ASN A CA 1
ATOM 603 C C . ASN A 1 72 ? -6.549 -0.102 3.153 1.00 98.25 72 ASN A C 1
ATOM 605 O O . ASN A 1 72 ? -6.284 -0.153 1.956 1.00 98.25 72 ASN A O 1
ATOM 609 N N . ASP A 1 73 ? -5.637 0.213 4.069 1.00 98.44 73 ASP A N 1
ATOM 610 C CA . ASP A 1 73 ? -4.244 0.514 3.749 1.00 98.44 73 ASP A CA 1
ATOM 611 C C . ASP A 1 73 ? -3.532 -0.692 3.123 1.00 98.44 73 ASP A C 1
ATOM 613 O O . ASP A 1 73 ? -2.792 -0.535 2.151 1.00 98.44 73 ASP A O 1
ATOM 617 N N . ARG A 1 74 ? -3.783 -1.911 3.623 1.00 98.19 74 ARG A N 1
ATOM 618 C CA . ARG A 1 74 ? -3.270 -3.143 2.999 1.00 98.19 74 ARG A CA 1
ATOM 619 C C . ARG A 1 74 ? -3.875 -3.365 1.613 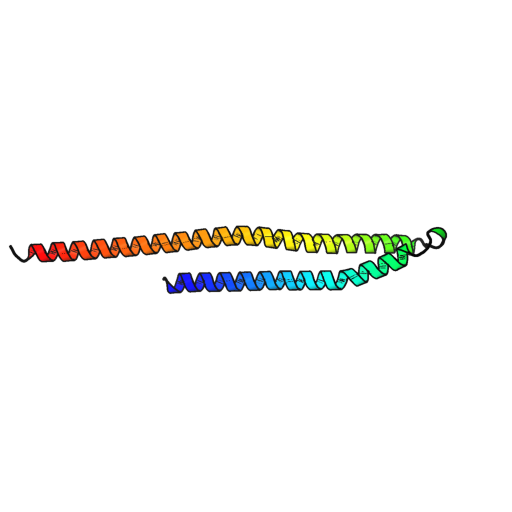1.00 98.19 74 ARG A C 1
ATOM 621 O O . ARG A 1 74 ? -3.140 -3.719 0.697 1.00 98.19 74 ARG A O 1
ATOM 628 N N . ASN A 1 75 ? -5.172 -3.114 1.435 1.00 98.12 75 ASN A N 1
ATOM 629 C CA . ASN A 1 75 ? -5.814 -3.192 0.119 1.00 98.12 75 ASN A CA 1
ATOM 630 C C . ASN A 1 75 ? -5.215 -2.180 -0.866 1.00 98.12 75 ASN A C 1
ATOM 632 O O . ASN A 1 75 ? -4.907 -2.553 -1.992 1.00 98.12 75 ASN A O 1
ATOM 636 N N . ALA A 1 76 ? -4.957 -0.944 -0.434 1.00 98.12 76 ALA A N 1
ATOM 637 C CA . ALA A 1 76 ? -4.332 0.079 -1.271 1.00 98.12 76 ALA A CA 1
ATOM 638 C C . ALA A 1 76 ? -2.916 -0.319 -1.731 1.00 98.12 76 ALA A C 1
ATOM 640 O O . ALA A 1 76 ? -2.503 0.024 -2.836 1.00 98.12 76 ALA A O 1
ATOM 641 N N . ILE A 1 77 ? -2.168 -1.070 -0.911 1.00 98.00 77 ILE A N 1
ATOM 642 C CA . ILE A 1 77 ? -0.873 -1.639 -1.319 1.00 98.00 77 ILE A CA 1
ATOM 643 C C . ILE A 1 77 ? -1.062 -2.691 -2.418 1.00 98.00 77 ILE A C 1
ATOM 645 O O . ILE A 1 77 ? -0.310 -2.688 -3.391 1.00 98.00 77 ILE A O 1
ATOM 649 N N . VAL A 1 78 ? -2.053 -3.578 -2.280 1.00 97.50 78 VAL A N 1
ATOM 650 C CA . VAL A 1 78 ? -2.357 -4.596 -3.301 1.00 97.50 78 VAL A CA 1
ATOM 651 C C . VAL A 1 78 ? -2.750 -3.934 -4.622 1.00 97.50 78 VAL A C 1
ATOM 653 O O . VAL A 1 78 ? -2.199 -4.281 -5.662 1.00 97.50 78 VAL A O 1
ATOM 656 N N . GLU A 1 79 ? -3.635 -2.939 -4.571 1.00 97.81 79 GLU A N 1
ATOM 657 C CA . GLU A 1 79 ? -4.049 -2.163 -5.744 1.00 97.81 79 GLU A CA 1
ATOM 658 C C . GLU A 1 79 ? -2.853 -1.458 -6.404 1.00 97.81 79 GLU A C 1
ATOM 660 O O . GLU A 1 79 ? -2.673 -1.556 -7.617 1.00 97.81 79 GLU A O 1
ATOM 665 N N . GLY A 1 80 ? -1.981 -0.823 -5.613 1.00 96.94 80 GLY A N 1
ATOM 666 C CA . GLY A 1 80 ? -0.768 -0.176 -6.120 1.00 96.94 80 GLY A CA 1
ATOM 667 C C . GLY A 1 80 ? 0.200 -1.147 -6.805 1.00 96.94 80 GLY A C 1
ATOM 668 O O . GLY A 1 80 ? 0.729 -0.834 -7.870 1.00 96.94 80 GLY A O 1
ATOM 669 N N . LEU A 1 81 ? 0.393 -2.347 -6.246 1.00 96.38 81 LEU A N 1
ATOM 670 C CA . LEU A 1 81 ? 1.215 -3.400 -6.858 1.00 96.38 81 LEU A CA 1
ATOM 671 C C . LEU A 1 81 ? 0.631 -3.890 -8.192 1.00 96.38 81 LEU A C 1
ATOM 673 O O . LEU A 1 81 ? 1.380 -4.129 -9.142 1.00 96.38 81 LEU A O 1
ATOM 677 N N . ASP A 1 82 ? -0.692 -4.025 -8.281 1.00 96.75 82 ASP A N 1
ATOM 678 C CA . ASP A 1 82 ? -1.369 -4.424 -9.518 1.00 96.75 82 ASP A CA 1
ATOM 679 C C . ASP A 1 82 ? -1.251 -3.349 -10.609 1.00 96.75 82 ASP A C 1
ATOM 681 O O . ASP A 1 82 ? -1.000 -3.671 -11.777 1.00 96.75 82 ASP A O 1
ATOM 685 N N . GLU A 1 83 ? -1.388 -2.075 -10.239 1.00 97.06 83 GLU A N 1
ATOM 686 C CA . GLU A 1 83 ? -1.174 -0.944 -11.145 1.00 97.06 83 GLU A CA 1
ATOM 687 C C . GLU A 1 83 ? 0.277 -0.856 -11.629 1.00 97.06 83 GLU A C 1
ATOM 689 O O . GLU A 1 83 ? 0.522 -0.659 -12.826 1.00 97.06 83 GLU A O 1
ATOM 694 N N . ASP A 1 84 ? 1.239 -1.009 -10.716 1.00 96.44 84 ASP A N 1
ATOM 695 C CA . ASP A 1 84 ? 2.664 -0.985 -11.038 1.00 96.44 84 ASP A CA 1
ATOM 696 C C . ASP A 1 84 ? 3.012 -2.137 -11.995 1.00 96.44 84 ASP A C 1
ATOM 698 O O . ASP A 1 84 ? 3.638 -1.892 -13.027 1.00 96.44 84 ASP A O 1
ATOM 702 N N . ARG A 1 85 ? 2.489 -3.353 -11.773 1.00 95.19 85 ARG A N 1
ATOM 703 C CA . ARG A 1 85 ? 2.682 -4.497 -12.685 1.00 95.19 85 ARG A CA 1
ATOM 704 C C . ARG A 1 85 ? 2.264 -4.178 -14.124 1.00 95.19 85 ARG A C 1
ATOM 706 O O . ARG A 1 85 ? 3.017 -4.445 -15.060 1.00 95.19 85 ARG A O 1
ATOM 713 N N . LEU A 1 86 ? 1.076 -3.600 -14.314 1.00 96.88 86 LEU A N 1
ATOM 714 C CA . LEU A 1 86 ? 0.577 -3.241 -15.649 1.00 96.88 86 LEU A CA 1
ATOM 715 C C . LEU A 1 86 ? 1.434 -2.149 -16.300 1.00 96.88 86 LEU A C 1
ATOM 717 O O . LEU A 1 86 ? 1.771 -2.232 -17.482 1.00 96.88 86 LEU A O 1
ATOM 721 N N . ARG A 1 87 ? 1.821 -1.131 -15.525 1.00 96.56 87 ARG A N 1
ATOM 722 C CA . ARG A 1 87 ? 2.675 -0.037 -16.005 1.00 96.56 87 ARG A CA 1
ATOM 723 C C . ARG A 1 87 ? 4.043 -0.550 -16.453 1.00 96.56 87 ARG A C 1
ATOM 725 O O . ARG A 1 87 ? 4.541 -0.148 -17.504 1.00 96.56 87 ARG A O 1
ATOM 732 N N . GLU A 1 88 ? 4.646 -1.437 -15.672 1.00 95.25 88 GLU A N 1
ATOM 733 C CA . GLU A 1 88 ? 5.959 -2.015 -15.944 1.00 95.25 88 GLU A CA 1
ATOM 734 C C . GLU A 1 88 ? 5.970 -2.883 -17.207 1.00 95.25 88 GLU A C 1
ATOM 736 O O . GLU A 1 88 ? 6.914 -2.790 -17.997 1.00 95.25 88 GLU A O 1
ATOM 741 N N . GLU A 1 89 ? 4.911 -3.669 -17.436 1.00 95.06 89 GLU A N 1
ATOM 742 C CA . GLU A 1 89 ? 4.720 -4.436 -18.674 1.00 95.06 89 GLU A CA 1
ATOM 743 C C . GLU A 1 89 ? 4.723 -3.503 -19.899 1.00 95.06 89 GLU A C 1
ATOM 745 O O . GLU A 1 89 ? 5.475 -3.726 -20.856 1.00 95.06 89 GLU A O 1
ATOM 750 N N . GLU A 1 90 ? 3.974 -2.396 -19.852 1.00 95.62 90 GLU A N 1
ATOM 751 C CA . GLU A 1 90 ? 3.964 -1.414 -20.941 1.00 95.62 90 GLU A CA 1
ATOM 752 C C . GLU A 1 90 ? 5.327 -0.739 -21.164 1.00 95.62 90 GLU A C 1
ATOM 754 O O . GLU A 1 90 ? 5.719 -0.451 -22.302 1.00 95.62 90 GLU A O 1
ATOM 759 N N . GLU A 1 91 ? 6.043 -0.410 -20.088 1.00 92.81 91 GLU A N 1
ATOM 760 C CA . GLU A 1 91 ? 7.381 0.179 -20.170 1.00 92.81 91 GLU A CA 1
ATOM 761 C C . GLU A 1 91 ? 8.376 -0.776 -20.835 1.00 92.81 91 GLU A C 1
ATOM 763 O O . GLU A 1 91 ? 9.164 -0.351 -21.692 1.00 92.81 91 GLU A O 1
ATOM 768 N N . ASP A 1 92 ? 8.307 -2.063 -20.495 1.00 92.81 92 ASP A N 1
ATOM 769 C CA . ASP A 1 92 ? 9.165 -3.099 -21.061 1.00 92.81 92 ASP A CA 1
ATOM 770 C C . ASP A 1 92 ? 8.868 -3.319 -22.550 1.00 92.81 92 ASP A C 1
ATOM 772 O O . ASP A 1 92 ? 9.799 -3.417 -23.360 1.00 92.81 92 ASP A O 1
ATOM 776 N N . GLU A 1 93 ? 7.596 -3.313 -22.956 1.00 94.50 93 GLU A N 1
ATOM 777 C CA . GLU A 1 93 ? 7.199 -3.354 -24.368 1.00 94.50 93 GLU A CA 1
ATOM 778 C C . GLU A 1 93 ? 7.747 -2.160 -25.158 1.00 94.50 93 GLU A C 1
ATOM 780 O O . GLU A 1 93 ? 8.348 -2.328 -26.231 1.00 94.50 93 GLU A O 1
ATOM 785 N N . LYS A 1 94 ? 7.591 -0.944 -24.617 1.00 92.38 94 LYS A N 1
ATOM 786 C CA . LYS A 1 94 ? 8.099 0.292 -25.232 1.00 92.38 94 LYS A CA 1
ATOM 787 C C . LYS A 1 94 ? 9.621 0.228 -25.387 1.00 92.38 94 LYS A C 1
ATOM 789 O O . LYS A 1 94 ? 10.136 0.519 -26.472 1.00 92.38 94 LYS A O 1
ATOM 794 N N . LEU A 1 95 ? 10.344 -0.207 -24.353 1.00 90.50 95 LEU A N 1
ATOM 795 C CA . LEU A 1 95 ? 11.802 -0.340 -24.385 1.00 90.50 95 LEU A CA 1
ATOM 796 C C . LEU A 1 95 ? 12.262 -1.393 -25.407 1.00 90.50 95 LEU A C 1
ATOM 798 O O . LEU A 1 95 ? 13.176 -1.137 -26.198 1.00 90.50 95 LEU A O 1
ATOM 802 N N . ASN A 1 96 ? 11.605 -2.556 -25.438 1.00 90.00 96 ASN A N 1
ATOM 803 C CA . ASN A 1 96 ? 11.892 -3.631 -26.390 1.00 90.00 96 ASN A CA 1
ATOM 804 C C . ASN A 1 96 ? 11.703 -3.164 -27.839 1.00 90.00 96 ASN A C 1
ATOM 806 O O . ASN A 1 96 ? 12.558 -3.414 -28.694 1.00 90.00 96 ASN A O 1
ATOM 810 N N . LYS A 1 97 ? 10.620 -2.430 -28.118 1.00 91.62 97 LYS A N 1
ATOM 811 C CA . LYS A 1 97 ? 10.349 -1.875 -29.448 1.00 91.62 97 LYS A CA 1
ATOM 812 C C . LYS A 1 97 ? 11.439 -0.899 -29.889 1.00 91.62 97 LYS A C 1
ATOM 814 O O . LYS A 1 97 ? 11.951 -1.016 -31.003 1.00 91.62 97 LYS A O 1
ATOM 819 N N . MET A 1 98 ? 11.860 0.007 -29.003 1.00 88.44 98 MET A N 1
ATOM 820 C CA . MET A 1 98 ? 12.959 0.938 -29.292 1.00 88.44 98 MET A CA 1
ATOM 821 C C . MET A 1 98 ? 14.271 0.204 -29.607 1.00 88.44 98 MET A C 1
ATOM 823 O O . MET A 1 98 ? 14.994 0.594 -30.529 1.00 88.44 98 MET A O 1
ATOM 827 N N . MET A 1 99 ? 14.567 -0.879 -28.883 1.00 87.88 99 MET A N 1
ATOM 828 C CA . MET A 1 99 ? 15.753 -1.705 -29.121 1.00 87.88 99 MET A CA 1
ATOM 829 C C . MET A 1 99 ? 15.699 -2.409 -30.488 1.00 87.88 99 MET A C 1
ATOM 831 O O . MET A 1 99 ? 16.687 -2.394 -31.232 1.00 87.88 99 MET A O 1
ATOM 835 N N . MET A 1 100 ? 14.547 -2.977 -30.856 1.00 86.75 100 MET A N 1
ATOM 836 C CA . MET A 1 100 ? 14.343 -3.630 -32.156 1.00 86.75 100 MET A CA 1
ATOM 837 C C . MET A 1 100 ? 14.474 -2.641 -33.317 1.00 86.75 100 MET A C 1
ATOM 839 O O . MET A 1 100 ? 15.231 -2.891 -34.261 1.00 86.75 100 MET A O 1
ATOM 843 N N . ASP A 1 101 ? 13.821 -1.482 -33.225 1.00 88.06 101 ASP A N 1
ATOM 844 C CA . ASP A 1 101 ? 13.903 -0.430 -34.241 1.00 88.06 101 ASP A CA 1
ATOM 845 C C . ASP A 1 101 ? 15.344 0.055 -34.441 1.00 88.06 101 ASP A C 1
ATOM 847 O O . ASP A 1 101 ? 15.785 0.306 -35.573 1.00 88.06 101 ASP A O 1
ATOM 851 N N . PHE A 1 102 ? 16.112 0.158 -33.353 1.00 84.00 102 PHE A N 1
ATOM 852 C CA . PHE A 1 102 ? 17.522 0.515 -33.428 1.00 84.00 102 PHE A CA 1
ATOM 853 C C . PHE A 1 102 ? 18.361 -0.559 -34.138 1.00 84.00 102 PHE A C 1
ATOM 855 O O . PHE A 1 102 ? 19.161 -0.233 -35.026 1.00 84.00 102 PHE A O 1
ATOM 862 N N . ASN A 1 103 ? 18.153 -1.838 -33.815 1.00 81.31 103 ASN A N 1
ATOM 863 C CA . ASN A 1 103 ? 18.848 -2.944 -34.477 1.00 81.31 103 ASN A CA 1
ATOM 864 C C . ASN A 1 103 ? 18.531 -3.001 -35.982 1.00 81.31 103 ASN A C 1
ATOM 866 O O . ASN A 1 103 ? 19.449 -3.098 -36.801 1.00 81.31 103 ASN A O 1
ATOM 870 N N . VAL A 1 104 ? 17.266 -2.812 -36.371 1.00 78.00 104 VAL A N 1
ATOM 871 C CA . VAL A 1 104 ? 16.850 -2.764 -37.785 1.00 78.00 104 VAL A CA 1
ATOM 872 C C . VAL A 1 104 ? 17.520 -1.606 -38.532 1.00 78.00 104 VAL A C 1
ATOM 874 O O . VAL A 1 104 ? 17.974 -1.774 -39.671 1.00 78.00 104 VAL A O 1
ATOM 877 N N . LYS A 1 105 ? 17.629 -0.421 -37.913 1.00 75.75 105 LYS A N 1
ATOM 878 C CA . LYS A 1 105 ? 18.354 0.724 -38.498 1.00 75.75 105 LYS A CA 1
ATOM 879 C C . LYS A 1 105 ? 19.833 0.394 -38.725 1.00 75.75 105 LYS A C 1
ATOM 881 O O . LYS A 1 105 ? 20.364 0.705 -39.797 1.00 75.75 105 LYS A O 1
ATOM 886 N N . LYS A 1 106 ? 20.485 -0.282 -37.772 1.00 75.69 106 LYS A N 1
ATOM 887 C CA . LYS A 1 106 ? 21.890 -0.713 -37.883 1.00 75.69 106 LYS A CA 1
ATOM 888 C C . LYS A 1 106 ? 22.098 -1.697 -39.039 1.00 75.69 106 LYS A C 1
ATOM 890 O O . LYS A 1 106 ? 23.042 -1.533 -39.814 1.00 75.69 106 LYS A O 1
ATOM 895 N N . ASP A 1 107 ? 21.202 -2.663 -39.217 1.00 74.62 107 ASP A N 1
ATOM 896 C CA . ASP A 1 107 ? 21.312 -3.657 -40.292 1.00 74.62 107 ASP A CA 1
ATOM 897 C C . ASP A 1 107 ? 21.034 -3.072 -41.680 1.00 74.62 107 ASP A C 1
ATOM 899 O O . ASP A 1 107 ? 21.744 -3.384 -42.642 1.00 74.62 107 ASP A O 1
ATOM 903 N N . LYS A 1 108 ? 20.070 -2.146 -41.794 1.00 76.38 108 LYS A N 1
ATOM 904 C CA . LYS A 1 108 ? 19.843 -1.377 -43.031 1.00 76.38 108 LYS A CA 1
ATOM 905 C C . LYS A 1 108 ? 21.069 -0.535 -43.400 1.00 76.38 108 LYS A C 1
ATOM 907 O O . LYS A 1 108 ? 21.452 -0.502 -44.571 1.00 76.38 108 LYS A O 1
ATOM 912 N N . ALA A 1 109 ? 21.716 0.107 -42.425 1.00 75.81 109 ALA A N 1
ATOM 913 C CA . ALA A 1 109 ? 22.944 0.872 -42.651 1.00 75.81 109 ALA A CA 1
ATOM 914 C C . ALA A 1 109 ? 24.110 -0.025 -43.109 1.00 75.81 109 ALA A C 1
ATOM 916 O O . ALA A 1 109 ? 24.801 0.310 -44.074 1.00 75.81 109 ALA A O 1
ATOM 917 N N . LYS A 1 110 ? 24.283 -1.204 -42.491 1.00 74.81 110 LYS A N 1
ATOM 918 C CA . LYS A 1 110 ? 25.284 -2.201 -42.909 1.00 74.81 110 LYS A CA 1
ATOM 919 C C . LYS A 1 110 ? 25.038 -2.716 -44.330 1.00 74.81 110 LYS A C 1
ATOM 921 O O . LYS A 1 110 ? 25.974 -2.739 -45.128 1.00 74.81 110 LYS A O 1
ATOM 926 N N . LYS A 1 111 ? 23.792 -3.066 -44.683 1.00 74.88 111 LYS A N 1
ATOM 927 C CA . LYS A 1 111 ? 23.425 -3.500 -46.047 1.00 74.88 111 LYS A CA 1
ATOM 928 C C . LYS A 1 111 ? 23.702 -2.412 -47.092 1.00 74.88 111 LYS A C 1
ATOM 930 O O . LYS A 1 111 ? 24.306 -2.718 -48.115 1.00 74.88 111 LYS A O 1
ATOM 935 N N . LYS A 1 112 ? 23.351 -1.146 -46.813 1.00 73.62 112 LYS A N 1
ATOM 936 C CA . LYS A 1 112 ? 23.653 0.008 -47.691 1.00 73.62 112 LYS A CA 1
ATOM 937 C C . LYS A 1 112 ? 25.151 0.309 -47.823 1.00 73.62 112 LYS A C 1
ATOM 939 O O . LYS A 1 112 ? 25.585 0.856 -48.834 1.00 73.62 112 LYS A O 1
ATOM 944 N N . SER A 1 113 ? 25.946 0.034 -46.790 1.00 76.38 113 SER A N 1
ATOM 945 C CA . SER A 1 113 ? 27.407 0.170 -46.857 1.00 76.38 113 SER A CA 1
ATOM 946 C C . SER A 1 113 ? 28.014 -0.922 -47.741 1.00 76.38 113 SER A C 1
ATOM 948 O O . SER A 1 113 ? 28.769 -0.629 -48.667 1.00 76.38 113 SER A O 1
ATOM 950 N N . ARG A 1 114 ? 27.589 -2.177 -47.531 1.00 74.50 114 ARG A N 1
ATOM 951 C CA . ARG A 1 114 ? 28.025 -3.326 -48.329 1.00 74.50 114 ARG A CA 1
ATOM 952 C C . ARG A 1 114 ? 27.671 -3.138 -49.806 1.00 74.50 114 ARG A C 1
ATOM 954 O O . ARG A 1 114 ? 28.562 -3.217 -50.638 1.00 74.50 114 ARG A O 1
ATOM 961 N N . SER A 1 115 ? 26.430 -2.787 -50.148 1.00 73.94 115 SER A N 1
ATOM 962 C CA . SER A 1 115 ? 26.038 -2.582 -51.554 1.00 73.94 115 SER A CA 1
ATOM 963 C C . SER A 1 115 ? 26.858 -1.499 -52.273 1.00 73.94 115 SER A C 1
ATOM 965 O O . SER A 1 115 ? 27.193 -1.668 -53.443 1.00 73.94 115 SER A O 1
ATOM 967 N N . ARG A 1 116 ? 27.249 -0.420 -51.578 1.00 76.12 116 ARG A N 1
ATOM 968 C CA . ARG A 1 116 ? 28.134 0.619 -52.135 1.00 76.12 116 ARG A CA 1
ATOM 969 C C . ARG A 1 116 ? 29.551 0.113 -52.408 1.00 76.12 116 ARG A C 1
ATOM 971 O O . ARG A 1 116 ? 30.110 0.448 -53.446 1.00 76.12 116 ARG A O 1
ATOM 978 N N . LEU A 1 117 ? 30.110 -0.712 -51.521 1.00 69.94 117 LEU A N 1
ATOM 979 C CA . LEU A 1 117 ? 31.432 -1.322 -51.715 1.00 69.94 117 LEU A CA 1
ATOM 980 C C . LEU A 1 117 ? 31.447 -2.283 -52.914 1.00 69.94 117 LEU A C 1
ATOM 982 O O . LEU A 1 117 ? 32.360 -2.223 -53.732 1.00 69.94 117 LEU A O 1
ATOM 986 N N . PHE A 1 118 ? 30.403 -3.104 -53.067 1.00 70.19 118 PHE A N 1
ATOM 987 C CA . PHE A 1 118 ? 30.263 -4.002 -54.221 1.00 70.19 118 PHE A CA 1
ATOM 988 C C . PHE A 1 118 ? 30.060 -3.229 -55.538 1.00 70.19 118 PHE A C 1
ATOM 990 O O . PHE A 1 118 ? 30.649 -3.584 -56.555 1.00 70.19 118 PHE A O 1
ATOM 997 N N . SER A 1 119 ? 29.302 -2.126 -55.521 1.00 70.12 119 SER A N 1
ATOM 998 C CA . SER A 1 119 ? 29.136 -1.260 -56.699 1.00 70.12 119 SER A CA 1
ATOM 999 C C . SER A 1 119 ? 30.426 -0.545 -57.117 1.00 70.12 119 SER A C 1
ATOM 1001 O O . SER A 1 119 ? 30.581 -0.255 -58.301 1.00 70.12 119 SER A O 1
ATOM 1003 N N . TRP A 1 120 ? 31.328 -0.232 -56.181 1.00 63.81 120 TRP A N 1
ATOM 1004 C CA . TRP A 1 120 ? 32.634 0.348 -56.511 1.00 63.81 120 TRP A CA 1
ATOM 1005 C C . TRP A 1 120 ? 33.556 -0.711 -57.131 1.00 63.81 120 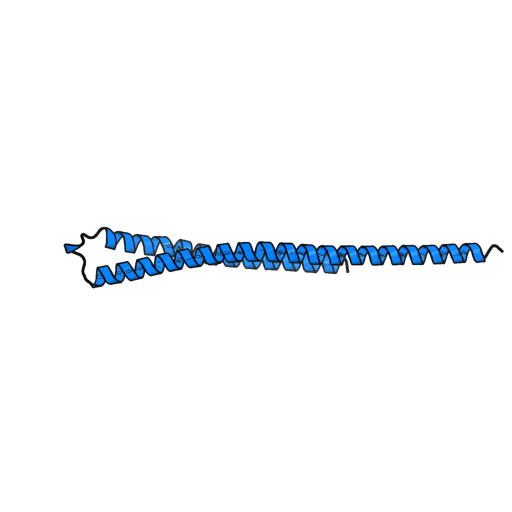TRP A C 1
ATOM 1007 O O . TRP A 1 120 ? 34.196 -0.431 -58.140 1.00 63.81 120 TRP A O 1
ATOM 1017 N N . GLY A 1 121 ? 33.575 -1.937 -56.591 1.00 65.56 121 GLY A N 1
ATOM 1018 C CA . GLY A 1 121 ? 34.384 -3.047 -57.118 1.00 65.56 121 GLY A CA 1
ATOM 1019 C C . GLY A 1 121 ? 34.137 -3.329 -58.604 1.00 65.56 121 GLY A C 1
ATOM 1020 O O . GLY A 1 121 ? 35.082 -3.338 -59.383 1.00 65.56 121 GLY A O 1
ATOM 1021 N N . ASN A 1 122 ? 32.869 -3.405 -59.021 1.00 59.19 122 ASN A N 1
ATOM 1022 C CA . ASN A 1 122 ? 32.501 -3.633 -60.427 1.00 59.19 122 ASN A CA 1
ATOM 1023 C C . ASN A 1 122 ? 32.839 -2.471 -61.377 1.00 59.19 122 ASN A C 1
ATOM 1025 O O . ASN A 1 122 ? 32.783 -2.643 -62.589 1.00 59.19 122 ASN A O 1
ATOM 1029 N N . LYS A 1 123 ? 33.149 -1.276 -60.860 1.00 57.69 123 LYS A N 1
ATOM 1030 C CA . LYS A 1 123 ? 33.421 -0.085 -61.681 1.00 57.69 123 LYS A CA 1
ATOM 1031 C C . LYS A 1 123 ? 34.908 0.093 -62.014 1.00 57.69 123 LYS A C 1
ATOM 1033 O O . LYS A 1 123 ? 35.249 1.049 -62.698 1.00 57.69 123 LYS A O 1
ATOM 1038 N N . LYS A 1 124 ? 35.785 -0.779 -61.497 1.00 56.38 124 LYS A N 1
ATOM 1039 C CA . LYS A 1 124 ? 37.244 -0.742 -61.712 1.00 56.38 124 LYS A CA 1
ATOM 1040 C C . LYS A 1 124 ? 37.776 -1.817 -62.674 1.00 56.38 124 LYS A C 1
ATOM 1042 O O . LYS A 1 124 ? 38.968 -1.801 -62.949 1.00 56.38 124 LYS A O 1
ATOM 1047 N N . GLU A 1 125 ? 36.926 -2.712 -63.179 1.00 51.12 125 GLU A N 1
ATOM 1048 C CA . GLU A 1 125 ? 37.306 -3.786 -64.121 1.00 51.12 125 GLU A CA 1
ATOM 1049 C C . GLU A 1 125 ? 36.828 -3.539 -65.570 1.00 51.12 125 GLU A C 1
ATOM 1051 O O . GLU A 1 125 ? 36.802 -4.469 -66.371 1.00 51.12 125 GLU A O 1
ATOM 1056 N N . GLY A 1 126 ? 36.446 -2.304 -65.916 1.00 42.84 126 GLY A N 1
ATOM 1057 C CA . GLY A 1 126 ? 36.027 -1.908 -67.269 1.00 42.84 126 GLY A CA 1
ATOM 1058 C C . GLY A 1 126 ? 36.955 -0.881 -67.891 1.00 42.84 126 GLY A C 1
ATOM 1059 O O . GLY A 1 126 ? 37.391 0.022 -67.141 1.00 42.84 126 GLY A O 1
#

Foldseek 3Di:
DVVVLVVVVVVVVVVVVVLVVVLVVLLVVLVVVQVVLVVLLVVLVPDDPVPDDPVSVVSNVVSVVSNVVSVVSNVVSVVVVVVVVVVVVVVVVVSVVVVVVVVVVVVVVVVVVVVVVVVVVVVPPD

InterPro domains:
  IPR022735 bMERB domain [PF12130] (1-95)
  IPR022735 bMERB domain [PS51848] (1-97)
  IPR022735 bMERB domain [SM01203] (1-97)
  IPR050540 F-actin Monooxygenase Mical [PTHR23167] (1-101)